Protein AF-A0A7D9JJF1-F1 (afdb_monomer_lit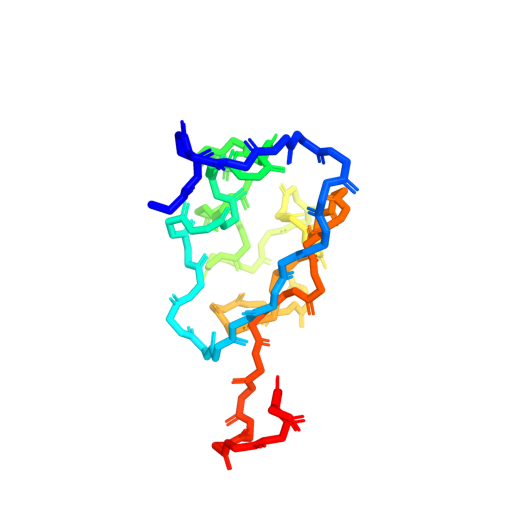e)

InterPro domains:
  IPR001017 Dehydrogenase, E1 component [PF00676] (1-67)
  IPR029061 Thiamin diphosphate-binding fold [SSF52518] (2-68)
  IPR050642 Pyruvate Dehydrogenase E1 Alpha Subunit [PTHR11516] (1-68)

Foldseek 3Di:
DLVVDDLQAADEEALQCLVVLCSNPDDPVLLVCLLVQDCSHQPGSPQHRAAHAHRSYRGHHHDPPPRD

pLDDT: mean 97.34, std 2.39, range [80.81, 98.75]

Organism: Paramuricea clavata (NCBI:txid317549)

Structure (mmCIF, N/CA/C/O backbone):
data_AF-A0A7D9JJF1-F1
#
_entry.id   AF-A0A7D9JJF1-F1
#
loop_
_atom_site.group_PDB
_atom_site.id
_atom_site.type_symbol
_atom_site.label_atom_id
_atom_site.label_alt_id
_atom_site.label_comp_id
_atom_site.label_asym_id
_atom_site.label_entity_id
_atom_site.label_seq_id
_atom_site.pdbx_PDB_ins_code
_atom_site.Cartn_x
_atom_site.Cartn_y
_atom_site.Cartn_z
_atom_site.occupancy
_atom_site.B_iso_or_equiv
_atom_site.auth_seq_id
_atom_site.auth_comp_id
_atom_site.auth_asym_id
_atom_site.auth_atom_id
_atom_site.pdbx_PDB_model_num
ATOM 1 N N . MET A 1 1 ? 2.118 5.294 -14.914 1.00 80.81 1 MET A N 1
ATOM 2 C CA . MET A 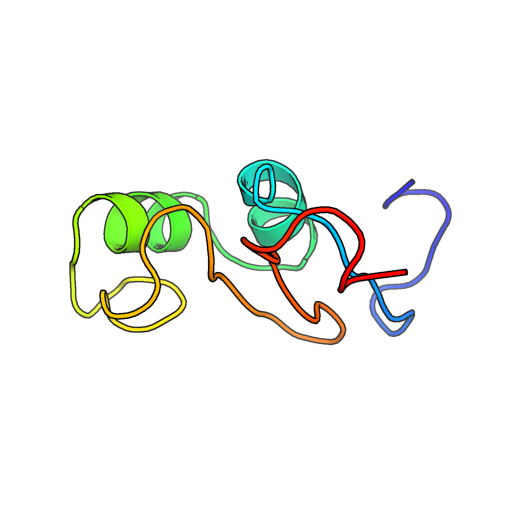1 1 ? 2.177 3.863 -15.263 1.00 80.81 1 MET A CA 1
ATOM 3 C C . MET A 1 1 ? 0.782 3.269 -15.244 1.00 80.81 1 MET A C 1
ATOM 5 O O . MET A 1 1 ? 0.385 2.799 -16.288 1.00 80.81 1 MET A O 1
ATOM 9 N N . GLU A 1 2 ? 0.005 3.416 -14.163 1.00 91.38 2 GLU A N 1
ATOM 10 C CA . GLU A 1 2 ? -1.386 2.915 -14.123 1.00 91.38 2 GLU A CA 1
ATOM 11 C C . GLU A 1 2 ? -2.253 3.342 -15.326 1.00 91.38 2 GLU A C 1
ATOM 13 O O . GLU A 1 2 ? -2.956 2.524 -15.888 1.00 91.38 2 GLU A O 1
ATOM 18 N N . HIS A 1 3 ? -2.174 4.600 -15.776 1.00 94.06 3 HIS A N 1
ATOM 19 C CA . HIS A 1 3 ? -2.941 5.080 -16.941 1.00 94.06 3 HIS A CA 1
ATOM 20 C C . HIS A 1 3 ? -2.478 4.538 -18.305 1.00 94.06 3 HIS A C 1
ATOM 22 O O . HIS A 1 3 ? -3.072 4.886 -19.319 1.00 94.06 3 HIS A O 1
ATOM 28 N N . ALA A 1 4 ? -1.392 3.769 -18.345 1.00 97.31 4 ALA A N 1
ATOM 29 C CA . ALA A 1 4 ? -0.820 3.207 -19.566 1.00 97.31 4 ALA A CA 1
ATOM 30 C C . ALA A 1 4 ? -0.941 1.672 -19.624 1.00 97.31 4 ALA A C 1
ATOM 32 O O . ALA A 1 4 ? -0.378 1.076 -20.536 1.00 97.31 4 ALA A O 1
ATOM 33 N N . ILE A 1 5 ? -1.616 1.057 -18.647 1.00 97.56 5 ILE A N 1
ATOM 34 C CA . ILE A 1 5 ? -1.827 -0.393 -18.530 1.00 97.56 5 ILE A CA 1
ATOM 35 C C . ILE A 1 5 ? -3.302 -0.681 -18.236 1.00 97.56 5 ILE A C 1
ATOM 37 O O . ILE A 1 5 ? -4.026 0.203 -17.762 1.00 97.56 5 ILE A O 1
ATOM 41 N N . ASP A 1 6 ? -3.728 -1.916 -18.471 1.00 96.94 6 ASP A N 1
ATOM 42 C CA . ASP A 1 6 ? -5.068 -2.381 -18.138 1.00 96.94 6 ASP A CA 1
ATOM 43 C C . ASP A 1 6 ? -5.156 -2.879 -16.685 1.00 96.94 6 ASP A C 1
ATOM 45 O O . ASP A 1 6 ? -4.165 -3.146 -15.995 1.00 96.94 6 ASP A O 1
ATOM 49 N N . LYS A 1 7 ? -6.385 -3.002 -16.170 1.00 94.56 7 LYS A N 1
ATOM 50 C CA . LYS A 1 7 ? -6.616 -3.510 -14.804 1.00 94.56 7 LYS A CA 1
ATOM 51 C C . LYS A 1 7 ? -6.259 -4.984 -14.641 1.00 94.56 7 LYS A C 1
ATOM 53 O O . LYS A 1 7 ? -5.987 -5.394 -13.516 1.00 94.56 7 LYS A O 1
ATOM 58 N N . ASP A 1 8 ? -6.213 -5.726 -15.740 1.00 97.00 8 ASP A N 1
ATOM 59 C CA . ASP A 1 8 ? -5.830 -7.136 -15.761 1.00 97.00 8 ASP A CA 1
ATOM 60 C C . ASP A 1 8 ? -4.328 -7.347 -16.026 1.00 97.00 8 ASP A C 1
ATOM 62 O O . ASP A 1 8 ? -3.848 -8.475 -15.956 1.00 97.00 8 ASP A O 1
ATOM 66 N N . ASP A 1 9 ? -3.560 -6.277 -16.267 1.00 98.12 9 ASP A N 1
ATOM 67 C CA . ASP A 1 9 ? -2.100 -6.365 -16.321 1.00 98.12 9 ASP A CA 1
ATOM 68 C C . ASP A 1 9 ? -1.518 -6.484 -14.914 1.00 98.12 9 ASP A C 1
ATOM 70 O O . ASP A 1 9 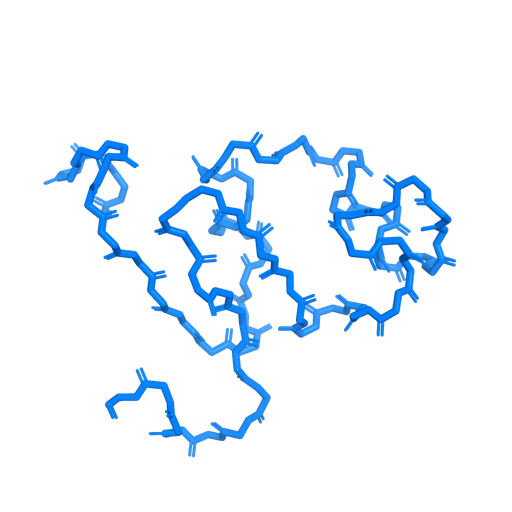? -1.855 -5.707 -14.018 1.00 98.12 9 ASP A O 1
ATOM 74 N N . SER A 1 10 ? -0.592 -7.418 -14.727 1.00 98.00 10 SER A N 1
ATOM 75 C CA . SER A 1 10 ? 0.073 -7.665 -13.451 1.00 98.00 10 SER A CA 1
ATOM 76 C C . SER A 1 10 ? 1.036 -6.539 -13.052 1.00 98.00 10 SER A C 1
ATOM 78 O O . SER A 1 10 ? 1.880 -6.107 -13.837 1.00 98.00 10 SER A O 1
ATOM 80 N N . VAL A 1 11 ? 0.985 -6.117 -11.784 1.00 97.94 11 VAL A N 1
ATOM 81 C CA . VAL A 1 11 ? 1.911 -5.128 -11.206 1.00 97.94 11 VAL A CA 1
ATOM 82 C C . VAL A 1 11 ? 2.528 -5.642 -9.905 1.00 97.94 11 VAL A C 1
ATOM 84 O O . VAL A 1 11 ? 1.839 -6.190 -9.044 1.00 97.94 11 VAL A O 1
ATOM 87 N N . ILE A 1 12 ? 3.825 -5.394 -9.718 1.00 98.25 12 ILE A N 1
ATOM 88 C CA . ILE A 1 12 ? 4.555 -5.652 -8.472 1.00 98.25 12 ILE A CA 1
ATOM 89 C C . ILE A 1 12 ? 5.474 -4.472 -8.135 1.00 98.25 12 ILE A C 1
ATOM 91 O O . ILE A 1 12 ? 5.958 -3.767 -9.022 1.00 98.25 12 ILE A O 1
ATOM 95 N N . THR A 1 13 ? 5.708 -4.211 -6.846 1.00 98.25 13 THR A N 1
ATOM 96 C CA . THR A 1 13 ? 6.643 -3.167 -6.411 1.00 98.25 13 THR A CA 1
ATOM 97 C C . THR A 1 13 ? 7.323 -3.514 -5.078 1.00 98.25 13 THR A C 1
ATOM 99 O O . THR A 1 13 ? 7.125 -4.585 -4.500 1.00 98.25 13 THR A O 1
ATOM 102 N N . ALA A 1 14 ? 8.191 -2.622 -4.603 1.00 98.38 14 ALA A N 1
ATOM 103 C CA . ALA A 1 14 ? 8.842 -2.728 -3.300 1.00 98.38 14 ALA A CA 1
ATOM 104 C C . ALA A 1 14 ? 7.932 -2.187 -2.175 1.00 98.38 14 ALA A C 1
ATOM 106 O O . ALA A 1 14 ? 6.756 -1.891 -2.367 1.00 98.38 14 ALA A O 1
ATOM 107 N N . TYR A 1 15 ? 8.477 -1.997 -0.980 1.00 98.12 15 TYR A N 1
ATOM 108 C CA . TYR A 1 15 ? 7.745 -1.574 0.219 1.00 98.12 15 TYR A CA 1
ATOM 109 C C . TYR A 1 15 ? 7.074 -0.183 0.153 1.00 98.12 15 TYR A C 1
ATOM 111 O O . TYR A 1 15 ? 6.299 0.163 1.044 1.00 98.12 15 TYR A O 1
ATOM 119 N N . ARG A 1 16 ? 7.317 0.636 -0.882 1.00 98.31 16 ARG A N 1
ATOM 120 C CA . ARG A 1 16 ? 6.630 1.927 -1.098 1.00 98.31 16 ARG A CA 1
ATOM 121 C C . ARG A 1 16 ? 5.373 1.741 -1.959 1.00 98.31 16 ARG A C 1
ATOM 123 O O . ARG A 1 16 ? 5.286 2.253 -3.073 1.00 98.31 16 ARG A O 1
ATOM 130 N N . CYS A 1 17 ? 4.407 0.990 -1.440 1.00 98.06 17 CYS A N 1
ATOM 131 C CA . CYS A 1 17 ? 3.311 0.449 -2.244 1.00 98.06 17 CYS A CA 1
ATOM 132 C C . CYS A 1 17 ? 1.948 1.149 -2.092 1.00 98.06 17 CYS A C 1
ATOM 134 O O . CYS A 1 17 ? 1.053 0.868 -2.875 1.00 98.06 17 CYS A O 1
ATOM 136 N N . HIS A 1 18 ? 1.754 2.086 -1.158 1.00 98.44 18 HIS A N 1
ATOM 137 C CA . HIS A 1 18 ? 0.402 2.580 -0.810 1.00 98.44 18 HIS A CA 1
ATOM 138 C C . HIS A 1 18 ? -0.367 3.201 -1.983 1.00 98.44 18 HIS A C 1
ATOM 140 O O . HIS A 1 18 ? -1.549 2.921 -2.166 1.00 98.44 18 HIS A O 1
ATOM 146 N N . GLY A 1 19 ? 0.310 4.013 -2.803 1.00 97.69 19 GLY A N 1
ATOM 147 C CA . GLY A 1 19 ? -0.296 4.603 -3.999 1.00 97.69 19 GLY A CA 1
ATOM 148 C C . GLY A 1 19 ? -0.686 3.546 -5.032 1.00 97.69 19 GLY A C 1
ATOM 149 O O . GLY A 1 19 ? -1.746 3.649 -5.640 1.00 97.69 19 GLY A O 1
ATOM 150 N N . TRP A 1 20 ? 0.128 2.497 -5.177 1.00 97.62 20 TRP A N 1
ATOM 151 C CA . TRP A 1 20 ? -0.190 1.352 -6.026 1.00 97.62 20 TRP A CA 1
ATOM 152 C C . TRP A 1 20 ? -1.398 0.592 -5.501 1.00 97.62 20 TRP A C 1
ATOM 154 O O . TRP A 1 20 ? -2.340 0.386 -6.252 1.00 97.62 20 TRP A O 1
ATOM 164 N N . THR A 1 21 ? -1.432 0.274 -4.209 1.00 97.81 21 THR A N 1
ATOM 165 C CA . THR A 1 21 ? -2.574 -0.383 -3.564 1.00 97.81 21 THR A CA 1
ATOM 166 C C . THR A 1 21 ? -3.881 0.375 -3.821 1.00 97.81 21 THR A C 1
ATOM 168 O O . THR A 1 21 ? -4.887 -0.235 -4.179 1.00 97.81 21 THR A O 1
ATOM 171 N N . TYR A 1 22 ? -3.853 1.709 -3.715 1.00 97.75 22 TYR A N 1
ATOM 172 C CA . TYR A 1 22 ? -5.001 2.566 -4.020 1.00 97.75 22 TYR A CA 1
ATOM 173 C C . TYR A 1 22 ? -5.397 2.520 -5.504 1.00 97.75 22 TYR A C 1
ATOM 175 O O . TYR A 1 22 ? -6.546 2.244 -5.845 1.00 97.75 22 TYR A O 1
ATOM 183 N N . MET A 1 23 ? -4.438 2.739 -6.408 1.00 96.94 23 MET A N 1
ATOM 184 C CA . MET A 1 23 ? -4.683 2.716 -7.855 1.00 96.94 23 MET A CA 1
ATOM 185 C C . MET A 1 23 ? -5.181 1.347 -8.350 1.00 96.94 23 MET A C 1
ATOM 187 O O . MET A 1 23 ? -6.004 1.284 -9.264 1.00 96.94 23 MET A O 1
ATOM 191 N N . ARG A 1 24 ? -4.743 0.260 -7.704 1.00 97.00 24 ARG A N 1
ATOM 192 C CA . ARG A 1 24 ? -5.120 -1.135 -7.984 1.00 97.00 24 ARG A CA 1
ATOM 193 C C . ARG A 1 24 ? -6.401 -1.583 -7.267 1.00 97.00 24 ARG A C 1
ATOM 195 O O . ARG A 1 24 ? -6.672 -2.774 -7.158 1.00 97.00 24 ARG A O 1
ATOM 202 N N . GLY A 1 25 ? -7.221 -0.632 -6.817 1.00 95.56 25 GLY A N 1
ATOM 203 C CA . GLY A 1 25 ? -8.625 -0.870 -6.475 1.00 95.56 25 GLY A CA 1
ATOM 204 C C . GLY A 1 25 ? -8.942 -0.964 -4.985 1.00 95.56 25 GLY A C 1
ATOM 205 O O . GLY A 1 25 ? -10.106 -1.151 -4.639 1.00 95.56 25 GLY A O 1
ATOM 206 N N . LYS A 1 26 ? -7.961 -0.810 -4.090 1.00 97.69 26 LYS A N 1
ATOM 207 C CA . LYS A 1 26 ? -8.246 -0.677 -2.654 1.00 97.69 26 LYS A CA 1
ATOM 208 C C . LYS A 1 26 ? -8.618 0.756 -2.305 1.00 97.69 26 LYS A C 1
ATOM 210 O O . LYS A 1 26 ? -8.059 1.714 -2.831 1.00 97.69 26 LYS A O 1
ATOM 215 N N . SER A 1 27 ? -9.537 0.917 -1.365 1.00 98.12 27 SER A N 1
ATOM 216 C CA . SER A 1 27 ? -9.891 2.237 -0.853 1.00 98.12 27 SER A CA 1
ATOM 217 C C . SER A 1 27 ? -8.780 2.818 0.031 1.00 98.12 27 SER A C 1
ATOM 219 O O . SER A 1 27 ? -8.025 2.094 0.685 1.00 98.12 27 SER A O 1
ATOM 221 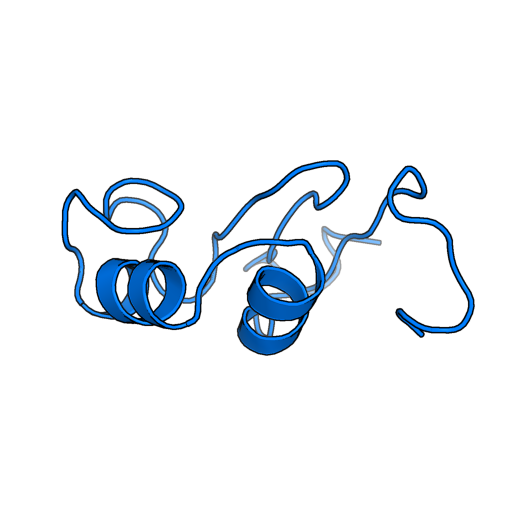N N . ALA A 1 28 ? -8.713 4.150 0.121 1.00 98.38 28 ALA A N 1
ATOM 222 C CA . ALA A 1 28 ? -7.810 4.818 1.061 1.00 98.38 28 ALA A CA 1
ATOM 223 C C . ALA A 1 28 ? -8.089 4.402 2.520 1.00 98.38 28 ALA A C 1
ATOM 225 O O . ALA A 1 28 ? -7.162 4.298 3.320 1.00 98.38 28 ALA A O 1
ATOM 226 N N . LEU A 1 29 ? -9.352 4.108 2.855 1.00 98.50 29 LEU A N 1
ATOM 227 C CA . LEU A 1 29 ? -9.739 3.618 4.175 1.00 98.50 29 LEU A CA 1
ATOM 228 C C . LEU A 1 29 ? -9.129 2.246 4.476 1.00 98.50 29 LEU A C 1
ATOM 230 O O . LEU A 1 29 ? -8.563 2.078 5.550 1.00 98.50 29 LEU A O 1
ATOM 234 N N . GLU A 1 30 ? -9.196 1.286 3.549 1.00 98.44 30 GLU A N 1
ATOM 235 C CA . GLU A 1 30 ? -8.569 -0.032 3.735 1.00 98.44 30 GLU A CA 1
ATOM 236 C C . GLU A 1 30 ? -7.042 0.080 3.883 1.00 98.44 30 GLU A C 1
ATOM 238 O O . GLU A 1 30 ? -6.449 -0.628 4.698 1.00 98.44 30 GLU A O 1
ATOM 243 N N . VAL A 1 31 ? -6.395 0.979 3.129 1.00 98.56 31 VAL A N 1
ATOM 244 C CA . VAL A 1 31 ? -4.946 1.234 3.239 1.00 98.56 31 VAL A CA 1
ATOM 245 C C . VAL A 1 31 ? -4.600 1.789 4.623 1.00 98.56 31 VAL A C 1
ATOM 247 O O . VAL A 1 31 ? -3.720 1.261 5.299 1.00 98.56 31 VAL A O 1
ATOM 250 N N . LEU A 1 32 ? -5.314 2.818 5.087 1.00 98.69 32 LEU A N 1
ATOM 251 C CA . LEU A 1 32 ? -5.097 3.405 6.415 1.00 98.69 32 LEU A CA 1
ATOM 252 C C . LEU A 1 32 ? -5.458 2.431 7.551 1.00 98.69 32 LEU A C 1
ATOM 254 O O . LEU A 1 32 ? -4.781 2.394 8.581 1.00 98.69 32 LEU A O 1
ATOM 258 N N . ALA A 1 33 ? -6.493 1.609 7.370 1.00 98.75 33 ALA A N 1
ATOM 259 C CA . ALA A 1 33 ? -6.859 0.553 8.309 1.00 98.75 33 ALA A CA 1
ATOM 260 C C . ALA A 1 33 ? -5.742 -0.495 8.436 1.00 98.75 33 ALA A C 1
ATOM 262 O O . ALA A 1 33 ? -5.427 -0.915 9.547 1.00 98.75 33 ALA A O 1
ATOM 263 N N . GLU A 1 34 ? -5.080 -0.856 7.334 1.00 98.75 34 GLU A N 1
ATOM 264 C CA . GLU A 1 34 ? -3.925 -1.757 7.369 1.00 98.75 34 GLU A CA 1
ATOM 265 C C . GLU A 1 34 ? -2.722 -1.122 8.078 1.00 98.75 34 GLU A C 1
ATOM 267 O O . GLU A 1 34 ? -2.092 -1.761 8.920 1.00 98.75 34 GLU A O 1
ATOM 272 N N . LEU A 1 35 ? -2.439 0.160 7.815 1.00 98.44 35 LEU A N 1
ATOM 273 C CA . LEU A 1 35 ? -1.372 0.899 8.504 1.00 98.44 35 LEU A CA 1
ATOM 274 C C . LEU A 1 35 ? -1.586 0.984 10.019 1.00 98.44 35 LEU A C 1
ATOM 276 O O . LEU A 1 35 ? -0.621 1.059 10.776 1.00 98.44 35 LEU A O 1
ATOM 280 N N . THR A 1 36 ? -2.843 0.961 10.459 1.00 98.56 36 THR A N 1
ATOM 281 C CA . THR A 1 36 ? -3.228 0.997 11.875 1.00 98.56 36 THR A CA 1
ATOM 282 C C . THR A 1 36 ? -3.530 -0.388 12.458 1.00 98.56 36 THR A C 1
ATOM 284 O O . THR A 1 36 ? -4.036 -0.474 13.579 1.00 98.56 36 THR A O 1
ATOM 287 N N . GLY A 1 37 ? -3.220 -1.466 11.724 1.00 98.31 37 GLY A N 1
ATOM 288 C CA . GLY A 1 37 ? -3.331 -2.849 12.196 1.00 98.31 37 GLY A CA 1
ATOM 289 C C . GLY A 1 37 ? -4.766 -3.312 12.463 1.00 98.31 37 GLY A C 1
ATOM 290 O O . GLY A 1 37 ? -4.998 -4.093 13.383 1.00 98.31 37 GLY A O 1
ATOM 291 N N . ARG A 1 38 ? -5.752 -2.797 11.721 1.00 98.56 38 ARG A N 1
ATOM 292 C CA . ARG A 1 38 ? -7.176 -3.121 11.910 1.00 98.56 38 ARG A CA 1
ATOM 293 C C . ARG A 1 38 ? -7.615 -4.276 11.016 1.00 98.56 38 ARG A C 1
ATOM 295 O O . ARG A 1 38 ? -7.118 -4.443 9.907 1.00 98.56 38 ARG A O 1
ATOM 302 N N . GLU A 1 39 ? -8.617 -5.028 11.470 1.00 98.38 39 GLU A N 1
ATOM 303 C CA . GLU A 1 39 ? -9.201 -6.148 10.712 1.00 98.38 39 GLU A CA 1
ATOM 304 C C . GLU A 1 39 ? -9.782 -5.711 9.358 1.00 98.38 39 GLU A C 1
ATOM 306 O O . GLU A 1 39 ? -9.734 -6.465 8.391 1.00 98.38 39 GLU A O 1
ATOM 311 N N . SER A 1 40 ? -10.267 -4.472 9.258 1.00 98.12 40 SER A N 1
ATOM 312 C CA . SER A 1 40 ? -10.758 -3.880 8.008 1.00 98.12 40 SER A CA 1
ATOM 313 C C . SER A 1 40 ? -9.644 -3.436 7.046 1.00 98.12 40 SER A C 1
ATOM 315 O O . SER A 1 40 ? -9.927 -2.776 6.049 1.00 98.12 40 SER A O 1
ATOM 317 N N . GLY A 1 41 ? -8.377 -3.721 7.359 1.00 98.12 41 GLY A N 1
ATOM 318 C CA . GLY A 1 41 ? -7.244 -3.446 6.483 1.00 98.12 41 GLY A CA 1
ATOM 319 C C . GLY A 1 41 ? -7.203 -4.356 5.255 1.00 98.12 41 GLY A C 1
ATOM 320 O O . GLY A 1 41 ? -7.786 -5.443 5.244 1.00 98.12 41 GLY A O 1
ATOM 321 N N . THR A 1 42 ? -6.473 -3.933 4.218 1.00 97.31 42 THR A N 1
ATOM 322 C CA . THR A 1 42 ? -6.332 -4.688 2.953 1.00 97.31 42 THR A CA 1
ATOM 323 C C . THR A 1 42 ? -5.880 -6.144 3.137 1.00 97.31 42 THR A C 1
ATOM 325 O O . THR A 1 42 ? -6.255 -7.002 2.338 1.00 97.31 42 THR A O 1
ATOM 328 N N . THR A 1 43 ? -5.127 -6.432 4.204 1.00 96.88 43 THR A N 1
ATOM 329 C CA . THR A 1 43 ? -4.638 -7.761 4.602 1.00 96.88 43 THR A CA 1
ATOM 330 C C . THR A 1 43 ? -5.034 -8.114 6.037 1.00 96.88 43 THR A C 1
ATOM 332 O O . THR A 1 43 ? -4.374 -8.915 6.704 1.00 96.88 43 THR A O 1
ATOM 335 N N . ARG A 1 44 ? -6.143 -7.540 6.515 1.00 97.88 44 ARG A N 1
ATOM 336 C CA . ARG A 1 44 ? -6.708 -7.763 7.853 1.00 97.88 44 ARG A CA 1
ATOM 337 C C . ARG A 1 44 ? -5.738 -7.439 8.995 1.00 97.88 44 ARG A C 1
ATOM 339 O O . ARG A 1 44 ? -5.721 -8.139 10.006 1.00 97.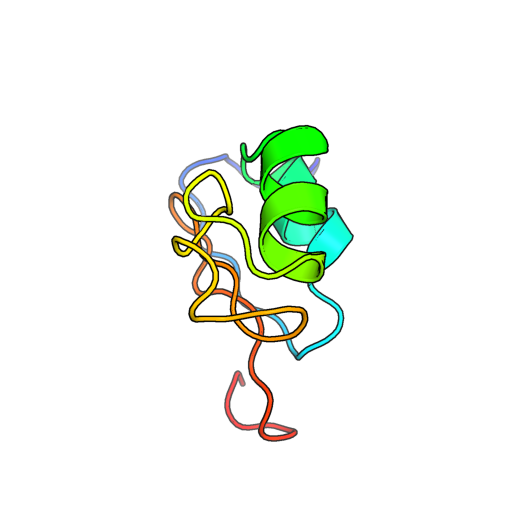88 44 ARG A O 1
ATOM 346 N N . GLY A 1 45 ? -4.901 -6.417 8.815 1.00 97.75 45 GLY A N 1
ATOM 347 C CA . GLY A 1 45 ? -3.957 -5.934 9.824 1.00 97.75 45 GLY A CA 1
ATOM 348 C C . GLY A 1 45 ? -2.702 -6.795 9.997 1.00 97.75 45 GLY A C 1
ATOM 349 O O . GLY A 1 45 ? -1.935 -6.563 10.928 1.00 97.75 45 GLY A O 1
ATOM 350 N N . LYS A 1 46 ? -2.490 -7.801 9.138 1.00 98.38 46 LYS A N 1
ATOM 351 C CA . LYS A 1 46 ? -1.343 -8.721 9.222 1.00 98.38 46 LYS A CA 1
ATOM 352 C C . LYS A 1 46 ? -0.136 -8.279 8.396 1.00 98.38 46 LYS A C 1
ATOM 354 O O . LYS A 1 46 ? 0.970 -8.737 8.666 1.00 98.38 46 LYS A O 1
ATOM 359 N N . GLY A 1 47 ? -0.347 -7.457 7.373 1.00 98.12 47 GLY A N 1
ATOM 360 C CA . GLY A 1 47 ? 0.686 -7.068 6.414 1.00 98.12 47 GLY A CA 1
ATOM 361 C C . GLY A 1 47 ? 1.341 -5.728 6.740 1.00 98.12 47 GLY A C 1
ATOM 362 O O . GLY A 1 47 ? 2.528 -5.524 6.471 1.00 98.12 47 GLY A O 1
ATOM 363 N N . GLY A 1 48 ? 0.582 -4.819 7.353 1.00 98.19 48 GLY A N 1
ATOM 364 C CA . GLY A 1 48 ? 1.049 -3.481 7.692 1.00 98.19 48 GLY A CA 1
ATOM 365 C C . GLY A 1 48 ? 1.452 -2.673 6.454 1.00 98.19 48 GLY A C 1
ATOM 366 O O . GLY A 1 48 ? 0.905 -2.829 5.366 1.00 98.19 48 GLY A O 1
ATOM 367 N N . SER A 1 49 ? 2.428 -1.778 6.617 1.00 98.25 49 SER A N 1
ATOM 368 C CA . SER A 1 49 ? 2.805 -0.815 5.570 1.00 98.25 49 SER A CA 1
ATOM 369 C C . SER A 1 49 ? 3.398 -1.450 4.314 1.00 98.25 49 SER A C 1
ATOM 371 O O . SER A 1 49 ? 3.203 -0.926 3.218 1.00 98.25 49 SER A O 1
ATOM 373 N N . MET A 1 50 ? 4.147 -2.543 4.469 1.00 98.56 50 MET A N 1
ATOM 374 C CA . MET A 1 50 ? 4.951 -3.088 3.379 1.00 98.56 50 MET A CA 1
ATOM 375 C C . MET A 1 50 ? 4.209 -4.141 2.564 1.00 98.56 50 MET A C 1
ATOM 377 O O . MET A 1 50 ? 4.520 -4.271 1.391 1.00 98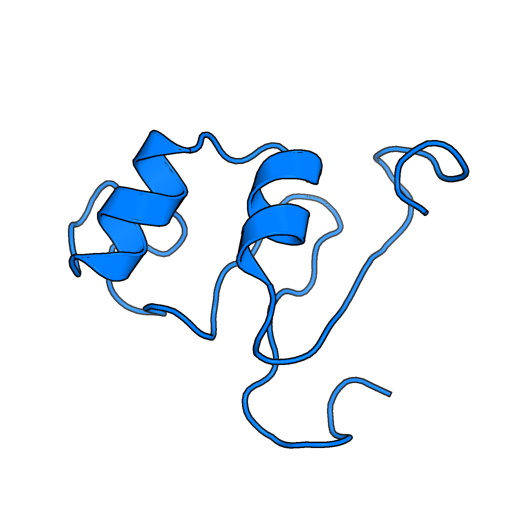.56 50 MET A O 1
ATOM 381 N N . HIS A 1 51 ? 3.238 -4.858 3.141 1.00 98.50 51 HIS A N 1
ATOM 382 C CA . HIS A 1 51 ? 2.638 -6.045 2.526 1.00 98.50 51 HIS A CA 1
ATOM 383 C C . HIS A 1 51 ? 1.138 -5.858 2.276 1.00 98.50 51 HIS A C 1
ATOM 385 O O . HIS A 1 51 ? 0.309 -6.323 3.049 1.00 98.50 51 HIS A O 1
ATOM 391 N N . MET A 1 52 ? 0.790 -5.182 1.184 1.00 98.44 52 MET A N 1
ATOM 392 C CA . MET A 1 52 ? -0.596 -4.996 0.734 1.00 98.44 52 MET A CA 1
ATOM 393 C C . MET A 1 52 ? -0.779 -5.645 -0.635 1.00 98.44 52 MET A C 1
ATOM 395 O O . MET A 1 52 ? 0.127 -5.539 -1.449 1.00 98.44 52 MET A O 1
ATOM 399 N N . TYR A 1 53 ? -1.927 -6.271 -0.904 1.00 98.19 53 TYR A N 1
ATOM 400 C CA . TYR A 1 53 ? -2.180 -7.026 -2.144 1.00 98.19 53 TYR A CA 1
ATOM 401 C C . TYR A 1 53 ? -3.565 -6.699 -2.723 1.00 98.19 53 TYR A C 1
ATOM 403 O O . TYR A 1 53 ? -4.464 -6.246 -2.005 1.00 98.19 53 TYR A O 1
ATOM 411 N N . GLY A 1 54 ? -3.747 -6.936 -4.022 1.00 96.44 54 GLY A N 1
ATOM 412 C CA . GLY A 1 54 ? -4.999 -6.676 -4.738 1.00 96.44 54 GLY A CA 1
ATOM 413 C C . GLY A 1 54 ? -5.119 -7.488 -6.028 1.00 96.44 54 GLY A C 1
ATOM 414 O O . GLY A 1 54 ? -4.248 -8.303 -6.327 1.00 96.44 54 GLY A O 1
ATOM 415 N N . HIS A 1 55 ? -6.196 -7.261 -6.788 1.00 96.81 55 HIS A N 1
ATOM 416 C CA . HIS A 1 55 ? -6.370 -7.871 -8.114 1.00 96.81 55 HIS A CA 1
ATOM 417 C C . HIS A 1 55 ? -5.209 -7.470 -9.021 1.00 96.81 55 HIS A C 1
ATOM 419 O O . HIS A 1 55 ? -4.916 -6.278 -9.154 1.00 96.81 55 HIS A O 1
ATOM 425 N N . GLU A 1 56 ? -4.511 -8.467 -9.567 1.00 97.88 56 GLU A N 1
ATOM 426 C CA . GLU A 1 56 ? -3.323 -8.281 -10.405 1.00 97.88 56 GLU A CA 1
ATOM 427 C C . GLU A 1 56 ? -2.281 -7.322 -9.787 1.00 97.88 56 GLU A C 1
ATOM 429 O O . GLU A 1 56 ? -1.551 -6.612 -10.478 1.00 97.88 56 GLU A O 1
ATOM 434 N N . PHE A 1 57 ? -2.230 -7.256 -8.452 1.00 98.12 57 PHE A N 1
ATOM 435 C CA . PHE A 1 57 ? -1.256 -6.481 -7.696 1.00 98.12 57 PHE A CA 1
ATOM 436 C C . PHE A 1 57 ? -0.593 -7.378 -6.655 1.00 98.12 57 PHE A C 1
ATOM 438 O O . PHE A 1 57 ? -1.124 -7.609 -5.564 1.00 98.12 57 PHE A O 1
ATOM 445 N N . TYR A 1 58 ? 0.607 -7.843 -6.995 1.00 97.88 58 TYR A N 1
ATOM 446 C CA . TYR A 1 58 ? 1.408 -8.798 -6.220 1.00 97.88 58 TYR A CA 1
ATOM 447 C C . TYR A 1 58 ? 2.183 -8.137 -5.071 1.00 97.88 58 TYR A C 1
ATOM 449 O O . TYR A 1 58 ? 3.048 -8.739 -4.439 1.00 97.88 58 TYR A O 1
ATOM 457 N N . GLY A 1 59 ? 1.813 -6.895 -4.774 1.00 96.75 59 GLY A N 1
ATOM 458 C CA . GLY A 1 59 ? 2.042 -6.244 -3.506 1.00 96.75 59 GLY A CA 1
ATOM 459 C C . GLY A 1 59 ? 3.355 -5.504 -3.356 1.00 96.75 59 GLY A C 1
ATOM 460 O O . GLY A 1 59 ? 4.075 -5.223 -4.319 1.00 96.75 59 GLY A O 1
ATOM 461 N N . GLY A 1 60 ? 3.612 -5.123 -2.107 1.00 97.50 60 GLY A N 1
ATOM 462 C CA . GLY A 1 60 ? 4.865 -4.525 -1.684 1.00 97.50 60 GLY A CA 1
ATOM 463 C C . GLY A 1 60 ? 5.813 -5.573 -1.103 1.00 97.50 60 GLY A C 1
ATOM 464 O O . GLY A 1 60 ? 5.482 -6.333 -0.188 1.00 97.50 60 GLY A O 1
ATOM 465 N N . ASN A 1 61 ? 7.026 -5.601 -1.640 1.00 97.88 61 ASN A N 1
ATOM 466 C CA . ASN A 1 61 ? 8.079 -6.491 -1.170 1.00 97.88 61 ASN A CA 1
ATOM 467 C C . ASN A 1 61 ? 9.038 -5.754 -0.234 1.00 97.88 61 ASN A C 1
ATOM 469 O O . ASN A 1 61 ? 9.563 -4.687 -0.562 1.00 97.88 61 ASN A O 1
ATOM 473 N N . GLY A 1 62 ? 9.261 -6.335 0.947 1.00 97.44 62 GLY A N 1
ATOM 474 C CA . GLY A 1 62 ? 10.158 -5.783 1.967 1.00 97.44 62 GLY A CA 1
ATOM 475 C C . GLY A 1 62 ? 11.639 -6.071 1.708 1.00 97.44 62 GLY A C 1
ATOM 476 O O . GLY A 1 62 ? 12.499 -5.347 2.201 1.00 97.44 62 GLY A O 1
ATOM 477 N N . ILE A 1 63 ? 11.943 -7.106 0.920 1.00 98.19 63 ILE A N 1
ATOM 478 C CA . ILE A 1 63 ? 13.316 -7.482 0.580 1.00 98.19 63 ILE A CA 1
ATOM 479 C C . ILE A 1 63 ? 13.717 -6.767 -0.706 1.00 98.19 63 ILE A C 1
ATOM 481 O O . ILE A 1 63 ? 13.136 -7.001 -1.764 1.00 98.19 63 ILE A O 1
ATOM 485 N N . VAL A 1 64 ? 14.709 -5.881 -0.606 1.00 97.81 64 VAL A N 1
ATOM 486 C CA . VAL A 1 64 ? 15.185 -5.073 -1.734 1.00 97.81 64 VAL A CA 1
ATOM 487 C C . VAL A 1 64 ? 15.671 -5.981 -2.863 1.00 97.81 64 VAL A C 1
ATOM 489 O O . VAL A 1 64 ? 16.640 -6.716 -2.696 1.00 97.81 64 VAL A O 1
ATOM 492 N N . GLY A 1 65 ? 15.003 -5.898 -4.014 1.00 97.44 65 GLY A N 1
ATOM 493 C CA . GLY A 1 65 ? 15.377 -6.606 -5.239 1.00 97.44 65 GLY A CA 1
ATOM 494 C C . GLY A 1 65 ? 14.681 -7.953 -5.432 1.00 97.44 65 GLY A C 1
ATOM 495 O O . GLY A 1 65 ? 14.741 -8.481 -6.531 1.00 97.44 65 GLY A O 1
ATOM 496 N N . ALA A 1 66 ? 13.977 -8.483 -4.426 1.00 97.69 66 ALA A N 1
ATOM 497 C CA . ALA A 1 66 ? 13.270 -9.765 -4.545 1.00 97.69 66 ALA A CA 1
ATOM 498 C C . ALA A 1 66 ? 12.040 -9.711 -5.471 1.00 97.69 66 ALA A C 1
ATOM 500 O O . ALA A 1 66 ? 11.522 -10.745 -5.872 1.00 97.69 66 ALA A O 1
ATOM 501 N N . GLN A 1 67 ? 11.555 -8.508 -5.773 1.00 95.31 67 GLN A N 1
ATOM 502 C CA . GLN A 1 67 ? 10.398 -8.260 -6.633 1.00 95.31 67 GLN A CA 1
ATOM 503 C C . GLN A 1 67 ? 10.726 -8.121 -8.128 1.00 95.31 67 GLN A C 1
ATOM 505 O O . GLN A 1 67 ? 9.832 -7.760 -8.893 1.00 95.31 67 GLN A O 1
ATOM 510 N N . VAL A 1 68 ? 11.998 -8.281 -8.507 1.00 93.56 68 VAL A N 1
ATOM 511 C CA . VAL A 1 68 ? 12.502 -8.142 -9.884 1.00 93.56 68 VAL A CA 1
ATOM 512 C C . VAL A 1 68 ? 12.691 -9.516 -10.508 1.00 93.56 68 VAL A C 1
ATOM 514 O O . VAL A 1 68 ? 13.226 -10.399 -9.803 1.00 93.56 68 VAL A O 1
#

Secondary structure (DSSP, 8-state):
-GGGS-TTS-EEEES--HHHHHHTT--HHHHHHHHTT-TTSTTTTSSTTT---BTTEEEEESSTTTT-

Sequence (68 aa):
MEHAIDKDDSVITAYRCHGWTYMRGKSALEVLAELTGRESGTTRGKGGSMHMYGHEFYGGNGIVGAQV

Radius of gyration: 11.38 Å; chains: 1; bounding box: 26×15×32 Å